Protein AF-A0A6G7XHU8-F1 (afdb_monomer_lite)

Structure (mmCIF, N/CA/C/O backbone):
data_AF-A0A6G7XHU8-F1
#
_entry.id   AF-A0A6G7XHU8-F1
#
loop_
_atom_site.group_PDB
_atom_site.id
_atom_site.type_symbol
_atom_site.label_atom_id
_atom_site.label_alt_id
_atom_site.label_comp_id
_atom_site.label_asym_id
_atom_site.label_entity_id
_atom_site.label_seq_id
_atom_site.pdbx_PDB_ins_code
_atom_site.Cartn_x
_atom_site.Cartn_y
_atom_site.Cartn_z
_atom_site.occupancy
_atom_site.B_iso_or_equiv
_atom_site.auth_seq_id
_atom_site.auth_comp_id
_atom_site.auth_asym_id
_atom_site.auth_atom_id
_atom_site.pdbx_PDB_model_num
ATOM 1 N N . MET A 1 1 ? -14.398 -1.325 25.470 1.00 64.25 1 MET A N 1
ATOM 2 C CA . MET A 1 1 ? -14.045 -1.259 24.038 1.00 64.25 1 MET A CA 1
ATOM 3 C C . MET A 1 1 ? -13.280 0.033 23.798 1.00 64.25 1 MET A C 1
ATOM 5 O O . MET A 1 1 ? -13.513 0.972 24.552 1.00 64.25 1 MET A O 1
ATOM 9 N N . SER A 1 2 ? -12.324 0.085 22.865 1.00 87.25 2 SER A N 1
ATOM 10 C CA . SER A 1 2 ? -11.551 1.317 22.641 1.00 87.25 2 SER A CA 1
ATOM 11 C C . SER A 1 2 ? -12.429 2.404 22.004 1.00 87.25 2 SER A C 1
ATOM 13 O O . SER A 1 2 ? -13.339 2.092 21.235 1.00 87.25 2 SER A O 1
ATOM 15 N N . ASN A 1 3 ? -12.146 3.683 22.284 1.00 92.56 3 ASN A N 1
ATOM 16 C CA . ASN A 1 3 ? -12.889 4.807 21.690 1.00 92.56 3 ASN A CA 1
ATOM 17 C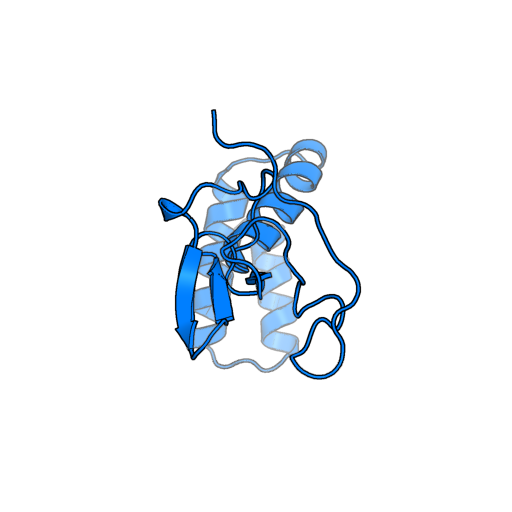 C . ASN A 1 3 ? -12.864 4.776 20.151 1.00 92.56 3 ASN A C 1
ATOM 19 O O . ASN A 1 3 ? -13.833 5.171 19.510 1.00 92.56 3 ASN A O 1
ATOM 23 N N . LEU A 1 4 ? -11.767 4.285 19.562 1.00 94.00 4 LEU A N 1
ATOM 24 C CA . LEU A 1 4 ? -11.613 4.152 18.115 1.00 94.00 4 LEU A CA 1
ATOM 25 C C . LEU A 1 4 ? -12.565 3.098 17.527 1.00 94.00 4 LEU A C 1
ATOM 27 O O . LEU A 1 4 ? -13.161 3.334 16.481 1.00 94.00 4 LEU A O 1
ATOM 31 N N . VAL A 1 5 ? -12.733 1.958 18.202 1.00 95.50 5 VAL A N 1
ATOM 32 C CA . VAL A 1 5 ? -13.618 0.875 17.743 1.00 95.50 5 VAL A CA 1
ATOM 33 C C . VAL A 1 5 ? -15.087 1.281 17.857 1.00 95.50 5 VAL A C 1
ATOM 35 O O . VAL A 1 5 ? -15.860 1.016 16.941 1.00 95.50 5 VAL A O 1
ATOM 38 N N . GLU A 1 6 ? -15.469 1.977 18.932 1.00 96.31 6 GLU A N 1
ATOM 39 C CA . GLU A 1 6 ? -16.826 2.530 19.071 1.00 96.31 6 GLU A CA 1
ATOM 40 C C . GLU A 1 6 ? -17.132 3.573 17.990 1.00 96.31 6 GLU A C 1
ATOM 42 O O . GLU A 1 6 ? -18.199 3.542 17.378 1.00 96.31 6 GLU A O 1
ATOM 47 N N . HIS A 1 7 ? -16.175 4.464 17.710 1.00 96.38 7 HIS A N 1
ATOM 48 C CA . HIS A 1 7 ? -16.298 5.421 16.614 1.00 96.38 7 HIS A CA 1
ATOM 49 C C . HIS A 1 7 ? -16.474 4.711 15.264 1.00 96.38 7 HIS A C 1
ATOM 51 O O . HIS A 1 7 ? -17.429 5.004 14.550 1.00 96.38 7 HIS A O 1
ATOM 57 N N . ALA A 1 8 ? -15.611 3.741 14.943 1.00 96.81 8 ALA A N 1
ATOM 58 C CA . ALA A 1 8 ? -15.690 2.993 13.690 1.00 96.81 8 ALA A CA 1
ATOM 59 C C . ALA A 1 8 ? -17.025 2.251 13.532 1.00 96.81 8 ALA A C 1
ATOM 61 O O . ALA A 1 8 ? -17.620 2.304 12.459 1.00 96.81 8 ALA A O 1
ATOM 62 N N . ARG A 1 9 ? -17.534 1.608 14.595 1.00 96.50 9 ARG A N 1
ATOM 63 C CA . ARG A 1 9 ? -18.843 0.935 14.565 1.00 96.50 9 ARG A CA 1
ATOM 64 C C . ARG A 1 9 ? -19.949 1.906 14.180 1.00 96.50 9 ARG A C 1
ATOM 66 O O . ARG A 1 9 ? -20.689 1.631 13.243 1.00 96.50 9 ARG A O 1
ATOM 73 N N . ARG A 1 10 ? -20.029 3.042 14.878 1.00 96.94 10 ARG A N 1
ATOM 74 C CA . ARG A 1 10 ? -21.062 4.052 14.636 1.00 96.94 10 ARG A CA 1
ATOM 75 C C . ARG A 1 10 ? -21.056 4.533 13.185 1.00 96.94 10 ARG A C 1
ATOM 77 O O . ARG A 1 10 ? -22.117 4.628 12.583 1.00 96.94 10 ARG A O 1
ATOM 84 N N . GLU A 1 11 ? -19.887 4.839 12.626 1.00 98.19 11 GLU A N 1
ATOM 85 C CA . GLU A 1 11 ? -19.798 5.336 11.246 1.00 98.19 11 GLU A CA 1
ATOM 86 C C . GLU A 1 11 ? -20.170 4.258 10.213 1.00 98.19 11 GLU A C 1
ATOM 88 O O . GLU A 1 11 ? -20.856 4.558 9.239 1.00 98.19 11 GLU A O 1
ATOM 93 N N . LEU A 1 12 ? -19.784 2.998 10.440 1.00 96.75 12 LEU A N 1
ATOM 94 C CA . LEU A 1 12 ? -20.130 1.880 9.553 1.00 96.75 12 LEU A CA 1
ATOM 95 C C . LEU A 1 12 ? -21.625 1.527 9.604 1.00 96.75 12 LEU A C 1
ATOM 97 O O . LEU A 1 12 ? -22.224 1.223 8.574 1.00 96.75 12 LEU A O 1
ATOM 101 N N . GLU A 1 13 ? -22.247 1.613 10.780 1.00 94.62 13 GLU A N 1
ATOM 102 C CA . GLU A 1 13 ? -23.698 1.456 10.936 1.00 94.62 13 GLU A CA 1
ATOM 103 C C . GLU A 1 13 ? -24.464 2.594 10.247 1.00 94.62 13 GLU A C 1
ATOM 105 O O . GLU A 1 13 ? -25.472 2.345 9.589 1.00 94.62 13 GLU A O 1
ATOM 110 N N . LEU A 1 14 ? -23.970 3.836 10.341 1.00 97.38 14 LEU A N 1
ATOM 111 C CA . LEU A 1 14 ? -24.545 4.987 9.634 1.00 97.38 14 LEU A CA 1
ATOM 112 C C . LEU A 1 14 ? -24.438 4.861 8.110 1.00 97.38 14 LEU A C 1
ATOM 114 O O . LEU A 1 14 ? -25.328 5.332 7.401 1.00 97.38 14 LEU A O 1
ATOM 118 N N . LEU A 1 15 ? -23.375 4.226 7.609 1.00 97.19 15 LEU A N 1
ATOM 119 C CA . LEU A 1 15 ? -23.212 3.919 6.187 1.00 97.19 15 LEU A CA 1
ATOM 120 C C . LEU A 1 15 ? -24.222 2.862 5.698 1.00 97.19 15 LEU A C 1
ATOM 122 O O . LEU A 1 15 ? -24.496 2.793 4.502 1.00 97.19 15 LEU A O 1
ATOM 126 N N . GLY A 1 16 ? -24.810 2.080 6.612 1.00 95.69 16 GLY A N 1
ATOM 127 C CA . GLY A 1 16 ? -25.745 1.003 6.287 1.00 95.69 16 GLY A CA 1
ATOM 128 C C . GLY A 1 16 ? -25.061 -0.250 5.738 1.00 95.69 16 GLY A C 1
ATOM 129 O O . GLY A 1 16 ? -25.660 -0.964 4.939 1.00 95.69 16 GLY A O 1
ATOM 130 N N . GLU A 1 17 ? -23.808 -0.497 6.130 1.00 94.38 17 GLU A N 1
ATOM 131 C CA . GLU A 1 17 ? -23.042 -1.662 5.680 1.00 94.38 17 GLU A CA 1
ATOM 132 C C . GLU A 1 17 ? -23.578 -2.988 6.233 1.00 94.38 17 GLU A C 1
ATOM 134 O O . GLU A 1 17 ? -24.136 -3.064 7.331 1.00 94.38 17 GLU A O 1
ATOM 139 N N . GLU A 1 18 ? -23.347 -4.067 5.483 1.00 95.75 18 GLU A N 1
ATOM 140 C CA . GLU A 1 18 ? -23.765 -5.413 5.880 1.00 95.75 18 GLU A CA 1
ATOM 141 C C . GLU A 1 18 ? -23.057 -5.867 7.174 1.00 95.75 18 GLU A C 1
ATOM 143 O O . GLU A 1 18 ? -21.836 -5.698 7.298 1.00 95.75 18 GLU A O 1
ATOM 148 N N . PRO A 1 19 ? -23.750 -6.528 8.128 1.00 94.00 19 PRO A N 1
ATOM 149 C CA . PRO A 1 19 ? -23.183 -6.853 9.443 1.00 94.00 19 PRO A CA 1
ATOM 150 C C . PRO A 1 19 ? -21.863 -7.639 9.404 1.00 94.00 19 PRO A C 1
ATOM 152 O O . PRO A 1 19 ? -20.988 -7.441 10.248 1.00 94.00 19 PRO A O 1
ATOM 155 N N . GLN A 1 20 ? -21.693 -8.526 8.419 1.00 95.12 20 GLN A N 1
ATOM 156 C CA . GLN A 1 20 ? -20.456 -9.298 8.251 1.00 95.12 20 GLN A CA 1
ATOM 157 C C . GLN A 1 20 ? -19.281 -8.414 7.811 1.00 95.12 20 GLN A C 1
ATOM 159 O O . GLN A 1 20 ? -18.168 -8.571 8.317 1.00 95.12 20 GLN A O 1
ATOM 164 N N . THR A 1 21 ? -19.535 -7.458 6.917 1.00 95.06 21 THR A N 1
ATOM 165 C CA . THR A 1 21 ? -18.552 -6.472 6.455 1.00 95.06 21 THR A CA 1
ATOM 166 C C . THR A 1 21 ? -18.146 -5.547 7.599 1.00 95.06 21 THR A C 1
ATOM 168 O O . THR A 1 21 ? -16.952 -5.360 7.847 1.00 95.06 21 THR A O 1
ATOM 171 N N . VAL A 1 22 ? -19.127 -5.053 8.366 1.00 96.31 22 VAL A N 1
ATOM 172 C CA . VAL A 1 22 ? -18.898 -4.248 9.576 1.00 96.31 22 VAL A CA 1
ATOM 173 C C . VAL A 1 22 ? -17.966 -4.986 10.534 1.00 96.31 22 VAL A C 1
ATOM 175 O O . VAL A 1 22 ? -16.950 -4.434 10.957 1.00 96.31 22 VAL A O 1
ATOM 178 N N . GLN A 1 23 ? -18.251 -6.256 10.833 1.00 96.56 23 GLN A N 1
ATOM 179 C CA . GLN A 1 23 ? -17.417 -7.044 11.739 1.00 96.56 23 GLN A CA 1
ATOM 180 C C . GLN A 1 23 ? -15.984 -7.223 11.213 1.00 96.56 23 GLN A C 1
ATOM 182 O O . GLN A 1 23 ? -15.033 -7.156 11.994 1.00 96.56 23 GLN A O 1
ATOM 187 N N . GLY A 1 24 ? -15.813 -7.406 9.901 1.00 97.06 24 GLY A N 1
ATOM 188 C CA . GLY A 1 24 ? -14.498 -7.462 9.262 1.00 97.06 24 GLY A CA 1
ATOM 189 C C . GLY A 1 24 ? -13.678 -6.193 9.500 1.00 97.06 24 GLY A C 1
ATOM 190 O O . GLY A 1 24 ? -12.537 -6.274 9.961 1.00 97.06 24 GLY A O 1
ATOM 191 N N . TYR A 1 25 ? -14.272 -5.019 9.271 1.00 96.75 25 TYR A N 1
ATOM 192 C CA . TYR A 1 25 ? -13.612 -3.741 9.546 1.00 96.75 25 TYR A CA 1
ATOM 193 C C . TYR A 1 25 ? -13.295 -3.555 11.030 1.00 96.75 25 TYR A C 1
ATOM 195 O O . TYR A 1 25 ? -12.175 -3.170 11.373 1.00 96.75 25 TYR A O 1
ATOM 203 N N . LEU A 1 26 ? -14.235 -3.881 11.923 1.00 97.12 26 LEU A N 1
ATOM 204 C CA . LEU A 1 26 ? -14.019 -3.760 13.365 1.00 97.12 26 LEU A CA 1
ATOM 205 C C . LEU A 1 26 ? -12.870 -4.640 13.861 1.00 97.12 26 LEU A C 1
ATOM 207 O O . LEU A 1 26 ? -12.132 -4.206 14.740 1.00 97.12 26 LEU A O 1
ATOM 211 N N . ASN A 1 27 ? -12.658 -5.823 13.279 1.00 97.19 27 ASN A N 1
ATOM 212 C CA . ASN A 1 27 ? -11.522 -6.678 13.634 1.00 97.19 27 ASN A CA 1
ATOM 213 C C . ASN A 1 27 ? -10.176 -6.008 13.310 1.00 97.19 27 ASN A C 1
ATOM 215 O O . ASN A 1 27 ? -9.251 -6.061 14.120 1.00 97.19 27 ASN A O 1
ATOM 219 N N . VAL A 1 28 ? -10.067 -5.339 12.156 1.00 96.94 28 VAL A N 1
ATOM 220 C CA . VAL A 1 28 ? -8.849 -4.606 11.764 1.00 96.94 28 VAL A CA 1
ATOM 221 C C . VAL A 1 28 ? -8.629 -3.394 12.671 1.00 96.94 28 VAL A C 1
ATOM 223 O O . VAL A 1 28 ? -7.524 -3.183 13.170 1.00 96.94 28 VAL A O 1
ATOM 226 N N . VAL A 1 29 ? -9.686 -2.618 12.932 1.00 96.19 29 VAL A N 1
ATOM 227 C CA . VAL A 1 29 ? -9.622 -1.442 13.814 1.00 96.19 29 VAL A CA 1
ATOM 228 C C . VAL A 1 29 ? -9.267 -1.845 15.248 1.00 96.19 29 VAL A C 1
ATOM 230 O O . VAL A 1 29 ? -8.474 -1.163 15.897 1.00 96.19 29 VAL A O 1
ATOM 233 N N . GLN A 1 30 ? -9.808 -2.964 15.736 1.00 96.19 30 GLN A N 1
ATOM 234 C CA . GLN A 1 30 ? -9.485 -3.506 17.053 1.00 96.19 30 GLN A CA 1
ATOM 235 C C . GLN A 1 30 ? -8.016 -3.929 17.129 1.00 96.19 30 GLN A C 1
ATOM 237 O O . GLN A 1 30 ? -7.324 -3.497 18.046 1.00 96.19 30 GLN A O 1
ATOM 242 N N . ALA A 1 31 ? -7.512 -4.668 16.134 1.00 96.12 31 ALA A N 1
ATOM 243 C CA . ALA A 1 31 ? -6.101 -5.052 16.077 1.00 96.12 31 ALA A CA 1
ATOM 244 C C . ALA A 1 31 ? -5.165 -3.828 16.077 1.00 96.12 31 ALA A C 1
ATOM 246 O O . ALA A 1 31 ? -4.136 -3.837 16.748 1.00 96.12 31 ALA A O 1
ATOM 247 N N . PHE A 1 32 ? -5.538 -2.749 15.377 1.00 95.50 32 PHE A N 1
ATOM 248 C CA . PHE A 1 32 ? -4.790 -1.491 15.419 1.00 95.50 32 PHE A CA 1
ATOM 249 C C . PHE A 1 32 ? -4.846 -0.814 16.797 1.00 95.50 32 PHE A C 1
ATOM 251 O O . PHE A 1 32 ? -3.825 -0.338 17.294 1.00 95.50 32 PHE A O 1
ATOM 258 N N . ALA A 1 33 ? -6.020 -0.780 17.434 1.00 93.75 33 ALA A N 1
ATOM 259 C CA . ALA A 1 33 ? -6.192 -0.192 18.761 1.00 93.75 33 ALA A CA 1
ATOM 260 C C . ALA A 1 33 ? -5.403 -0.946 19.849 1.00 93.75 33 ALA A C 1
ATOM 262 O O . ALA A 1 33 ? -4.850 -0.312 20.751 1.00 93.75 33 ALA A O 1
ATOM 263 N N . ASP A 1 34 ? -5.305 -2.273 19.742 1.00 94.38 34 ASP A N 1
ATOM 264 C CA . ASP A 1 34 ? -4.599 -3.134 20.699 1.00 94.38 34 ASP A CA 1
ATOM 265 C C . ASP A 1 34 ? -3.078 -2.910 20.709 1.00 94.38 34 ASP A C 1
ATOM 267 O O . ASP A 1 34 ? -2.417 -3.222 21.699 1.00 94.38 34 ASP A O 1
ATOM 271 N N . MET A 1 35 ? -2.511 -2.291 19.666 1.00 91.81 35 MET A N 1
ATOM 272 C CA . MET A 1 35 ? -1.094 -1.899 19.637 1.00 91.81 35 MET A CA 1
ATOM 273 C C . MET A 1 35 ? -0.744 -0.775 20.631 1.00 91.81 35 MET A C 1
ATOM 275 O O . MET A 1 35 ? 0.433 -0.472 20.822 1.00 91.81 35 MET A O 1
ATOM 279 N N . GLY A 1 36 ? -1.737 -0.141 21.270 1.00 87.75 36 GLY A N 1
ATOM 280 C CA . GLY A 1 36 ? -1.504 0.834 22.341 1.00 87.75 36 GLY A CA 1
ATOM 281 C C . GLY A 1 36 ? -0.842 2.133 21.873 1.00 87.75 36 GLY A C 1
ATOM 282 O O . GLY A 1 36 ? -0.111 2.770 22.634 1.00 87.75 36 GLY A O 1
ATOM 283 N N . HIS A 1 37 ? -1.067 2.530 20.618 1.00 85.75 37 HIS A N 1
ATOM 284 C CA . HIS A 1 37 ? -0.522 3.770 20.075 1.00 85.75 37 HIS A CA 1
ATOM 285 C C . HIS A 1 37 ? -0.987 5.001 20.868 1.00 85.75 37 HIS A C 1
ATOM 287 O O . HIS A 1 37 ? -2.157 5.141 21.224 1.00 85.75 37 HIS A O 1
ATOM 293 N N . SER A 1 38 ? -0.070 5.945 21.085 1.00 84.38 38 SER A N 1
ATOM 294 C CA . SER A 1 38 ? -0.434 7.311 21.458 1.00 84.38 38 SER A CA 1
ATOM 295 C C . SER A 1 38 ? -0.930 8.055 20.215 1.00 84.38 38 SER A C 1
ATOM 297 O O . SER A 1 38 ? -0.673 7.629 19.087 1.00 84.38 38 SER A O 1
ATOM 299 N N . GLY A 1 39 ? -1.576 9.214 20.389 1.00 78.25 39 GLY A N 1
ATOM 300 C CA . GLY A 1 39 ? -1.989 10.040 19.244 1.00 78.25 39 GLY A CA 1
ATOM 301 C C . GLY A 1 39 ? -0.833 10.380 18.287 1.00 78.25 39 GLY A C 1
ATOM 302 O O . GLY A 1 39 ? -1.040 10.468 17.081 1.00 78.25 39 GLY A O 1
ATOM 303 N N . GLY A 1 40 ? 0.396 10.496 18.807 1.00 86.88 40 GLY A N 1
ATOM 304 C CA . GLY A 1 40 ? 1.595 10.755 18.006 1.00 86.88 40 GLY A CA 1
ATOM 305 C C . GLY A 1 40 ? 2.154 9.533 17.270 1.00 86.88 40 GLY A C 1
ATOM 306 O O . GLY A 1 40 ? 2.641 9.680 16.158 1.00 86.88 40 GLY A O 1
ATOM 307 N N . SER A 1 41 ? 2.093 8.322 17.839 1.00 90.25 41 SER A N 1
ATOM 308 C CA . SER A 1 41 ? 2.546 7.125 17.107 1.00 90.25 41 SER A CA 1
ATOM 309 C C . SER A 1 41 ? 1.498 6.618 16.116 1.00 90.25 41 SER A C 1
ATOM 311 O O . SER A 1 41 ? 1.860 6.095 15.063 1.00 90.25 41 SER A O 1
ATOM 313 N N . ALA A 1 42 ? 0.213 6.858 16.390 1.00 92.69 42 ALA A N 1
ATOM 314 C CA . ALA A 1 42 ? -0.869 6.558 15.460 1.00 92.69 42 ALA A CA 1
ATOM 315 C C . ALA A 1 42 ? -0.737 7.342 14.142 1.00 92.69 42 ALA A C 1
ATOM 317 O O . ALA A 1 42 ? -0.924 6.762 13.074 1.00 92.69 42 ALA A O 1
ATOM 318 N N . SER A 1 43 ? -0.355 8.626 14.191 1.00 93.75 43 SER A N 1
ATOM 319 C CA . SER A 1 43 ? -0.204 9.456 12.984 1.00 93.75 43 SER A CA 1
ATOM 320 C C . SER A 1 43 ? 0.927 9.000 12.055 1.00 93.75 43 SER A C 1
ATOM 322 O O . SER A 1 43 ? 0.885 9.291 10.863 1.00 93.75 43 SER A O 1
ATOM 324 N N . VAL A 1 44 ? 1.906 8.253 12.574 1.00 94.69 44 VAL A N 1
ATOM 325 C CA . VAL A 1 44 ? 2.982 7.639 11.780 1.00 94.69 44 VAL A CA 1
ATOM 326 C C . VAL A 1 44 ? 2.575 6.257 11.266 1.00 94.69 44 VAL A C 1
ATOM 328 O O . VAL A 1 44 ? 2.866 5.917 10.122 1.00 94.69 44 VAL A O 1
ATOM 331 N N . ALA A 1 45 ? 1.891 5.454 12.086 1.00 95.06 45 ALA A N 1
ATOM 332 C CA . ALA A 1 45 ? 1.515 4.088 11.727 1.00 95.06 45 ALA A CA 1
ATOM 333 C C . ALA A 1 45 ? 0.408 4.030 10.661 1.00 95.06 45 ALA A C 1
ATOM 335 O O . ALA A 1 45 ? 0.478 3.200 9.756 1.00 95.06 45 ALA A O 1
ATOM 336 N N . ILE A 1 46 ? -0.596 4.912 10.742 1.00 96.06 46 ILE A N 1
ATOM 337 C CA . ILE A 1 46 ? -1.763 4.885 9.844 1.00 96.06 46 ILE A CA 1
ATOM 338 C C . ILE A 1 46 ? -1.362 5.003 8.360 1.00 96.06 46 ILE A C 1
ATOM 340 O O . ILE A 1 46 ? -1.774 4.132 7.593 1.00 96.06 46 ILE A O 1
ATOM 344 N N . PRO A 1 47 ? -0.544 5.987 7.926 1.00 96.00 47 PRO A N 1
ATOM 345 C CA . PRO A 1 47 ? -0.125 6.085 6.525 1.00 96.00 47 PRO A CA 1
ATOM 346 C C . PRO A 1 47 ? 0.645 4.853 6.035 1.00 96.00 47 PRO A C 1
ATOM 348 O O . PRO A 1 47 ? 0.407 4.375 4.930 1.00 96.00 47 PRO A O 1
ATOM 351 N N . VAL A 1 48 ? 1.517 4.287 6.877 1.00 96.56 48 VAL A N 1
ATOM 352 C CA . VAL A 1 48 ? 2.299 3.091 6.529 1.00 96.56 48 VAL A CA 1
ATOM 353 C C . VAL A 1 48 ? 1.389 1.880 6.323 1.00 96.56 48 VAL A C 1
ATOM 355 O O . VAL A 1 48 ? 1.543 1.152 5.346 1.00 96.56 48 VAL A O 1
ATOM 358 N N . ILE A 1 49 ? 0.421 1.664 7.219 1.00 96.38 49 ILE A N 1
ATOM 359 C CA . ILE A 1 49 ? -0.546 0.564 7.095 1.00 96.38 49 ILE A CA 1
ATOM 360 C C . ILE A 1 49 ? -1.427 0.764 5.861 1.00 96.38 49 ILE A C 1
ATOM 362 O O . ILE A 1 49 ? -1.641 -0.186 5.114 1.00 96.38 49 ILE A O 1
ATOM 366 N N . HIS A 1 50 ? -1.906 1.987 5.625 1.00 95.94 50 HIS A N 1
ATOM 367 C CA . HIS A 1 50 ? -2.683 2.332 4.436 1.00 95.94 50 HIS A CA 1
ATOM 368 C C . HIS A 1 50 ? -1.940 1.959 3.145 1.00 95.94 50 HIS A C 1
ATOM 370 O O . HIS A 1 50 ? -2.513 1.309 2.270 1.00 95.94 50 HIS A O 1
ATOM 376 N N . ASP A 1 51 ? -0.657 2.309 3.051 1.00 95.81 51 ASP A N 1
ATOM 377 C CA . ASP A 1 51 ? 0.170 1.989 1.890 1.00 95.81 51 ASP A CA 1
ATOM 378 C C . ASP A 1 51 ? 0.389 0.479 1.740 1.00 95.81 51 ASP A C 1
ATOM 380 O O . ASP A 1 51 ? 0.248 -0.058 0.641 1.00 95.81 51 ASP A O 1
ATOM 384 N N . LEU A 1 52 ? 0.644 -0.237 2.838 1.00 96.12 52 LEU A N 1
ATOM 385 C CA . LEU A 1 52 ? 0.784 -1.696 2.820 1.00 96.12 52 LEU A CA 1
ATOM 386 C C . LEU A 1 52 ? -0.499 -2.410 2.375 1.00 96.12 52 LEU A C 1
ATOM 388 O O . LEU A 1 52 ? -0.425 -3.343 1.578 1.00 96.12 52 LEU A O 1
ATOM 392 N N . LEU A 1 53 ? -1.671 -1.961 2.838 1.00 95.62 53 LEU A N 1
ATOM 393 C CA . LEU A 1 53 ? -2.969 -2.517 2.432 1.00 95.62 53 LEU A CA 1
ATOM 394 C C . LEU A 1 53 ? -3.268 -2.299 0.939 1.00 95.62 53 LEU A C 1
ATOM 396 O O . LEU A 1 53 ? -4.069 -3.032 0.365 1.00 95.62 53 LEU A O 1
ATOM 400 N N . GLN A 1 54 ? -2.608 -1.326 0.304 1.00 94.88 54 GLN A N 1
ATOM 401 C CA . GLN A 1 54 ? -2.680 -1.064 -1.138 1.00 94.88 54 GLN A CA 1
ATOM 402 C C . GLN A 1 54 ? -1.531 -1.701 -1.927 1.00 94.88 54 GLN A C 1
ATOM 404 O O . GLN A 1 54 ? -1.380 -1.425 -3.115 1.00 94.88 54 GLN A O 1
ATOM 409 N N . PHE A 1 55 ? -0.707 -2.538 -1.286 1.00 95.38 55 PHE A N 1
ATOM 410 C CA . PHE A 1 55 ? 0.519 -3.077 -1.874 1.00 95.38 55 PHE A CA 1
ATOM 411 C C . PHE A 1 55 ? 1.450 -1.981 -2.414 1.00 95.38 55 PHE A C 1
ATOM 413 O O . PHE A 1 55 ? 2.094 -2.165 -3.438 1.00 95.38 55 PHE A O 1
ATOM 420 N N . LYS A 1 56 ? 1.533 -0.815 -1.769 1.00 95.62 56 LYS A N 1
ATOM 421 C CA . LYS A 1 56 ? 2.495 0.220 -2.160 1.00 95.62 56 LYS A CA 1
ATOM 422 C C . LYS A 1 56 ? 3.867 -0.083 -1.582 1.00 95.62 56 LYS A C 1
ATOM 424 O O . LYS A 1 56 ? 4.027 -0.597 -0.474 1.00 95.62 56 LYS A O 1
ATOM 429 N N . ASN A 1 57 ? 4.896 0.262 -2.344 1.00 95.81 57 ASN A N 1
ATOM 430 C CA . ASN A 1 57 ? 6.272 0.098 -1.913 1.00 95.81 57 ASN A CA 1
ATOM 431 C C . ASN A 1 57 ? 6.665 1.190 -0.900 1.00 95.81 57 ASN A C 1
ATOM 433 O O . ASN A 1 57 ? 6.679 2.369 -1.225 1.00 95.81 57 ASN A O 1
ATOM 437 N N . LEU A 1 58 ? 7.068 0.790 0.312 1.00 95.75 58 LEU A N 1
ATOM 438 C CA . LEU A 1 58 ? 7.554 1.723 1.349 1.00 95.75 58 LEU A CA 1
ATOM 439 C C . LEU A 1 58 ? 8.980 2.236 1.100 1.00 95.75 58 LEU A C 1
ATOM 441 O O . LEU A 1 58 ? 9.416 3.230 1.673 1.00 95.75 58 LEU A O 1
ATOM 445 N N . ARG A 1 59 ? 9.736 1.520 0.268 1.00 95.00 59 ARG A N 1
ATOM 446 C CA . ARG A 1 59 ? 11.045 1.940 -0.238 1.00 95.00 59 ARG A CA 1
ATOM 447 C C . ARG A 1 59 ? 11.005 2.001 -1.755 1.00 95.00 59 ARG A C 1
ATOM 449 O O . ARG A 1 59 ? 10.203 1.255 -2.329 1.00 95.00 59 ARG A O 1
ATOM 456 N N . PRO A 1 60 ? 11.861 2.810 -2.398 1.00 95.81 60 PRO A N 1
ATOM 457 C CA . PRO A 1 60 ? 11.946 2.855 -3.851 1.00 95.81 60 PRO A CA 1
ATOM 458 C C . PRO A 1 60 ? 12.035 1.457 -4.480 1.00 95.81 60 PRO A C 1
ATOM 460 O O . PRO A 1 60 ? 12.546 0.498 -3.882 1.00 95.81 60 PRO A O 1
ATOM 463 N N . LEU A 1 61 ? 11.435 1.323 -5.660 1.00 97.44 61 LEU A N 1
ATOM 464 C CA . LEU A 1 61 ? 11.557 0.118 -6.475 1.00 97.44 61 LEU A CA 1
ATOM 465 C C . LEU A 1 61 ? 12.950 0.071 -7.088 1.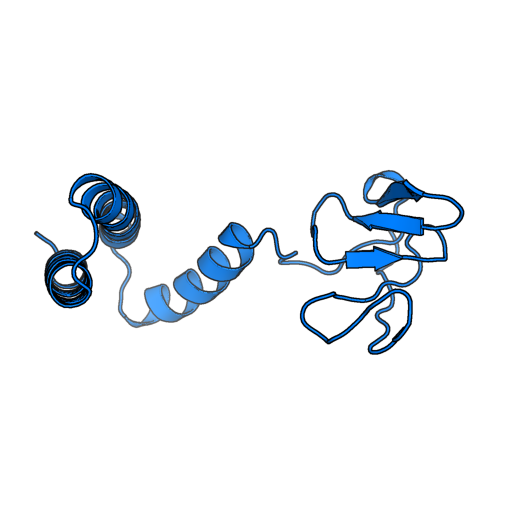00 97.44 61 LEU A C 1
ATOM 467 O O . LEU A 1 61 ? 13.519 1.119 -7.402 1.00 97.44 61 LEU A O 1
ATOM 471 N N . THR A 1 62 ? 13.486 -1.132 -7.261 1.00 98.00 62 THR A N 1
ATOM 472 C CA . THR A 1 62 ? 14.813 -1.309 -7.858 1.00 98.00 62 THR A CA 1
ATOM 473 C C . THR A 1 62 ? 14.711 -1.775 -9.303 1.00 98.00 62 THR A C 1
ATOM 475 O O . THR A 1 62 ? 13.682 -2.284 -9.750 1.00 98.00 62 THR A O 1
ATOM 478 N N . ASN A 1 63 ? 15.796 -1.609 -10.054 1.00 96.69 63 ASN A N 1
ATOM 479 C CA . ASN A 1 63 ? 15.939 -2.160 -11.398 1.00 96.69 63 ASN A CA 1
ATOM 480 C C . ASN A 1 63 ? 16.319 -3.656 -11.401 1.00 96.69 63 ASN A C 1
ATOM 482 O O . ASN A 1 63 ? 16.672 -4.186 -12.455 1.00 96.69 63 ASN A O 1
ATOM 486 N N . SER A 1 64 ? 16.249 -4.339 -10.248 1.00 96.94 64 SER A N 1
ATOM 487 C CA . SER A 1 64 ? 16.476 -5.783 -10.156 1.00 96.94 64 SER A CA 1
ATOM 488 C C . SER A 1 64 ? 15.431 -6.532 -10.987 1.00 96.94 64 SER A C 1
ATOM 490 O O . SER A 1 64 ? 14.240 -6.409 -10.688 1.00 96.94 64 SER A O 1
ATOM 492 N N . PRO A 1 65 ? 15.823 -7.366 -11.969 1.00 95.31 65 PRO A N 1
ATOM 493 C CA . PRO A 1 65 ? 14.874 -8.150 -12.761 1.00 95.31 65 PRO A CA 1
ATOM 494 C C . PRO A 1 65 ? 13.963 -9.047 -11.914 1.00 95.31 65 PRO A C 1
ATOM 496 O O . PRO A 1 65 ? 12.863 -9.384 -12.338 1.00 95.31 65 PRO A O 1
ATOM 499 N N . GLU A 1 66 ? 14.381 -9.416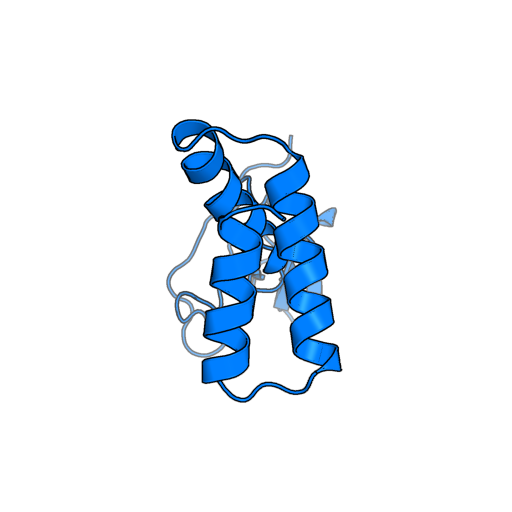 -10.701 1.00 95.88 66 GLU A N 1
ATOM 500 C CA . GLU A 1 66 ? 13.571 -10.229 -9.796 1.00 95.88 66 GLU A CA 1
ATOM 501 C C . GLU A 1 66 ? 12.349 -9.488 -9.244 1.00 95.88 66 GLU A C 1
ATOM 503 O O . GLU A 1 66 ? 11.361 -10.139 -8.899 1.00 95.88 66 GLU A O 1
ATOM 508 N N . GLU A 1 67 ? 12.375 -8.152 -9.186 1.00 96.75 67 GLU A N 1
ATOM 509 C CA . GLU A 1 67 ? 11.222 -7.346 -8.772 1.00 96.75 67 GLU A CA 1
ATOM 510 C C . GLU A 1 67 ? 10.161 -7.212 -9.872 1.00 96.75 67 GLU A C 1
ATOM 512 O O . GLU A 1 67 ? 9.031 -6.833 -9.569 1.00 96.75 67 GLU A O 1
ATOM 517 N N . TRP A 1 68 ? 10.481 -7.544 -11.125 1.00 97.75 68 TRP A N 1
ATOM 518 C CA . TRP A 1 68 ? 9.627 -7.283 -12.283 1.00 97.75 68 TRP A CA 1
ATOM 519 C C . TRP A 1 68 ? 9.189 -8.581 -12.963 1.00 97.75 68 TRP A C 1
ATOM 521 O O . TRP A 1 68 ? 9.989 -9.467 -13.249 1.00 97.75 68 TRP A O 1
ATOM 531 N N . VAL A 1 69 ? 7.895 -8.704 -13.251 1.00 97.81 69 VAL A N 1
ATOM 532 C CA . VAL A 1 69 ? 7.321 -9.834 -13.997 1.00 97.81 69 VAL A CA 1
ATOM 533 C C . VAL A 1 69 ? 6.900 -9.345 -15.368 1.00 97.81 69 VAL A C 1
ATOM 535 O O . VAL A 1 69 ? 6.188 -8.349 -15.466 1.00 97.81 69 VAL A O 1
ATOM 538 N N . ASN A 1 70 ? 7.318 -10.042 -16.425 1.00 96.81 70 ASN A N 1
ATOM 539 C CA . ASN A 1 70 ? 6.796 -9.782 -17.762 1.00 96.81 70 ASN A CA 1
ATOM 540 C C . ASN A 1 70 ? 5.337 -10.256 -17.832 1.00 96.81 70 ASN A C 1
ATOM 542 O O . ASN A 1 70 ? 5.055 -11.429 -17.586 1.00 96.81 70 ASN A O 1
ATOM 546 N N . VAL A 1 71 ? 4.424 -9.333 -18.126 1.00 96.75 71 VAL A N 1
ATOM 547 C CA . VAL A 1 71 ? 2.975 -9.595 -18.174 1.00 96.75 71 VAL A CA 1
ATOM 548 C C . VAL A 1 71 ? 2.410 -9.484 -19.590 1.00 96.75 71 VAL A C 1
ATOM 550 O O . VAL A 1 71 ? 1.324 -9.996 -19.854 1.00 96.75 71 VAL A O 1
ATOM 553 N N . ALA A 1 72 ? 3.136 -8.834 -20.502 1.00 93.88 72 ALA A N 1
ATOM 554 C CA . ALA A 1 72 ? 2.842 -8.786 -21.929 1.00 93.88 72 ALA A CA 1
ATOM 55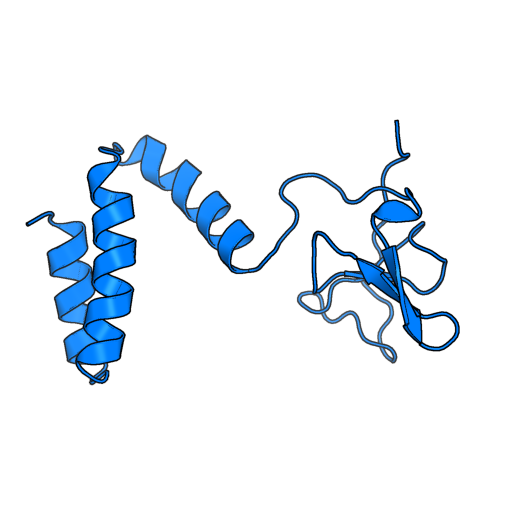5 C C . ALA A 1 72 ? 4.105 -8.410 -22.728 1.00 93.88 72 ALA A C 1
ATOM 557 O O . ALA A 1 72 ? 5.167 -8.138 -22.158 1.00 93.88 72 ALA A O 1
ATOM 558 N N . ASP A 1 73 ? 3.979 -8.366 -24.057 1.00 92.81 73 ASP A N 1
ATOM 559 C CA . ASP A 1 73 ? 5.065 -7.935 -24.937 1.00 92.81 73 ASP A CA 1
ATOM 560 C C . ASP A 1 73 ? 5.560 -6.533 -24.553 1.00 92.81 73 ASP A C 1
ATOM 562 O O . ASP A 1 73 ? 4.784 -5.578 -24.492 1.00 92.81 73 ASP A O 1
ATOM 566 N N . ALA A 1 74 ? 6.851 -6.446 -24.232 1.00 90.56 74 ALA A N 1
ATOM 567 C CA . ALA A 1 74 ? 7.510 -5.244 -23.729 1.00 90.56 74 ALA A CA 1
ATOM 568 C C . ALA A 1 74 ? 6.812 -4.550 -22.528 1.00 90.56 74 ALA A C 1
ATOM 570 O O . ALA A 1 74 ? 6.972 -3.345 -22.340 1.00 90.56 74 ALA A O 1
ATOM 571 N N . LEU A 1 75 ? 6.069 -5.291 -21.693 1.00 95.75 75 LEU A N 1
ATOM 572 C CA . LEU A 1 75 ? 5.399 -4.759 -20.502 1.00 95.75 75 LEU A CA 1
ATOM 573 C C . LEU A 1 75 ? 5.703 -5.601 -19.261 1.00 95.75 75 LEU A C 1
ATOM 575 O O . LEU A 1 75 ? 5.464 -6.812 -19.223 1.00 95.75 75 LEU A O 1
ATOM 579 N N . TRP A 1 76 ? 6.162 -4.929 -18.211 1.00 97.44 76 TRP A N 1
ATOM 580 C CA . TRP A 1 76 ? 6.474 -5.526 -16.921 1.00 97.44 76 TRP A CA 1
ATOM 581 C C . TRP A 1 76 ? 5.659 -4.885 -15.805 1.00 97.44 76 TRP A C 1
ATOM 583 O O . TRP A 1 76 ? 5.424 -3.679 -15.816 1.00 97.44 76 TRP A O 1
ATOM 593 N N . GLN A 1 77 ? 5.274 -5.688 -14.820 1.00 97.62 77 GLN A N 1
ATOM 594 C CA . GLN A 1 77 ? 4.613 -5.242 -13.597 1.00 97.62 77 GLN A CA 1
ATOM 595 C C . GLN A 1 77 ? 5.498 -5.570 -12.393 1.00 97.62 77 GLN A C 1
ATOM 597 O O . GLN A 1 77 ? 6.121 -6.636 -12.350 1.00 97.62 77 GLN A O 1
ATOM 602 N N . ASN A 1 78 ? 5.586 -4.659 -11.426 1.00 97.94 78 ASN A N 1
ATOM 603 C CA . ASN A 1 78 ? 6.387 -4.886 -10.228 1.00 97.94 78 ASN A CA 1
ATOM 604 C C . ASN A 1 78 ? 5.667 -5.832 -9.247 1.00 97.94 78 ASN A C 1
ATOM 606 O O . ASN A 1 78 ? 4.460 -5.734 -9.036 1.00 97.94 78 ASN A O 1
ATOM 610 N N . LYS A 1 79 ? 6.414 -6.733 -8.601 1.00 97.06 79 LYS A N 1
ATOM 611 C CA . LYS A 1 79 ? 5.890 -7.697 -7.616 1.00 97.06 79 LYS A CA 1
ATOM 612 C C . LYS A 1 79 ? 5.559 -7.067 -6.264 1.00 97.06 79 LYS A C 1
ATOM 614 O O . LYS A 1 79 ? 4.724 -7.593 -5.537 1.00 97.06 79 LYS A O 1
ATOM 619 N N . ARG A 1 80 ? 6.253 -5.985 -5.896 1.00 96.69 80 ARG A N 1
ATOM 620 C CA . ARG A 1 80 ? 6.085 -5.271 -4.620 1.00 96.69 80 ARG A CA 1
ATOM 621 C C . ARG A 1 80 ? 5.001 -4.204 -4.706 1.00 96.69 80 ARG A C 1
ATOM 623 O O . ARG A 1 80 ? 4.393 -3.923 -3.684 1.00 96.69 80 ARG A O 1
ATOM 630 N N . ASN A 1 81 ? 4.811 -3.613 -5.890 1.00 97.38 81 ASN A N 1
ATOM 631 C CA . ASN A 1 81 ? 3.780 -2.616 -6.160 1.00 97.38 81 ASN A CA 1
ATOM 632 C C . ASN A 1 81 ? 2.989 -2.940 -7.430 1.00 97.38 81 ASN A C 1
ATOM 634 O O . ASN A 1 81 ? 3.466 -2.737 -8.545 1.00 97.38 81 ASN A O 1
ATOM 638 N N . SER A 1 82 ? 1.747 -3.388 -7.236 1.00 95.12 82 SER A N 1
ATOM 639 C CA . SER A 1 82 ? 0.856 -3.796 -8.327 1.00 95.12 82 SER A CA 1
ATOM 640 C C . SER A 1 82 ? 0.459 -2.651 -9.268 1.00 95.12 82 SER A C 1
ATOM 642 O O . SER A 1 82 ? 0.084 -2.903 -10.412 1.00 95.12 82 SER A O 1
ATOM 644 N N . GLU A 1 83 ? 0.584 -1.395 -8.838 1.00 95.81 83 GLU A N 1
ATOM 645 C CA . GLU A 1 83 ? 0.307 -0.228 -9.677 1.00 95.81 83 GLU A CA 1
ATOM 646 C C . GLU A 1 83 ? 1.509 0.191 -10.534 1.00 95.81 83 GLU A C 1
ATOM 648 O O . GLU A 1 83 ? 1.358 1.050 -11.405 1.00 95.81 83 GLU A O 1
ATOM 653 N N . ALA A 1 84 ? 2.697 -0.378 -10.302 1.00 97.19 84 ALA A N 1
ATOM 654 C CA . ALA A 1 84 ? 3.917 -0.003 -11.004 1.00 97.19 84 ALA A CA 1
ATOM 655 C C . ALA A 1 84 ? 4.125 -0.845 -12.267 1.00 97.19 84 ALA A C 1
ATOM 657 O O . ALA A 1 84 ? 4.353 -2.056 -12.207 1.00 97.19 84 ALA A O 1
ATOM 658 N N . PHE A 1 85 ? 4.109 -0.168 -13.415 1.00 97.25 85 PHE A N 1
ATOM 659 C CA . PHE A 1 85 ? 4.345 -0.764 -14.727 1.00 97.25 85 PHE A CA 1
ATOM 660 C C . PHE A 1 85 ? 5.586 -0.175 -15.382 1.00 97.25 85 PHE A C 1
ATOM 662 O O . PHE A 1 85 ? 5.831 1.026 -15.294 1.00 97.25 85 PHE A O 1
ATOM 669 N N . SER A 1 86 ? 6.334 -1.015 -16.083 1.00 96.19 86 SER A N 1
ATOM 670 C CA . SER A 1 86 ? 7.536 -0.645 -16.817 1.00 96.19 86 SER A CA 1
ATOM 671 C C . SER A 1 86 ? 7.447 -1.126 -18.260 1.00 96.19 86 SER A C 1
ATOM 673 O O . SER A 1 86 ? 6.938 -2.213 -18.522 1.00 96.19 86 SER A O 1
ATOM 675 N N . ASP A 1 87 ? 7.973 -0.320 -19.181 1.00 95.00 87 ASP A N 1
ATOM 676 C CA . ASP A 1 87 ? 8.111 -0.657 -20.602 1.00 95.00 87 ASP A CA 1
ATOM 677 C C . ASP A 1 87 ? 9.579 -1.010 -20.968 1.00 95.00 87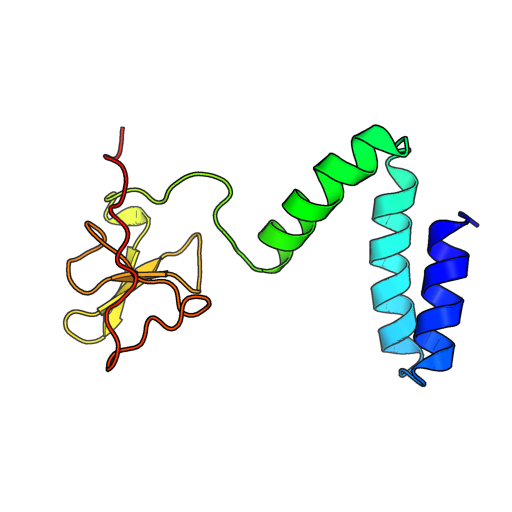 ASP A C 1
ATOM 679 O O . ASP A 1 87 ? 9.904 -1.210 -22.136 1.00 95.00 87 ASP A O 1
ATOM 683 N N . ASP A 1 88 ? 10.498 -1.042 -19.990 1.00 94.81 88 ASP A N 1
ATOM 684 C CA . ASP A 1 88 ? 11.949 -1.200 -20.203 1.00 94.81 88 ASP A CA 1
ATOM 685 C C . ASP A 1 88 ? 12.625 -2.199 -19.246 1.00 94.81 88 ASP A C 1
ATOM 687 O O . ASP A 1 88 ? 13.828 -2.112 -18.977 1.00 94.81 88 ASP A O 1
ATOM 691 N N . GLY A 1 89 ? 11.851 -3.166 -18.746 1.00 93.50 89 GLY A N 1
ATOM 692 C CA . GLY A 1 89 ? 12.352 -4.218 -17.861 1.00 93.50 89 GLY A CA 1
ATOM 693 C C . GLY A 1 89 ? 12.648 -3.750 -16.437 1.00 93.50 89 GLY A C 1
ATOM 694 O O . GLY A 1 89 ? 13.436 -4.385 -15.745 1.00 93.50 89 GLY A O 1
ATOM 695 N N . GLY A 1 90 ? 12.035 -2.647 -16.001 1.00 95.62 90 GLY A N 1
ATOM 696 C CA . GLY A 1 90 ? 12.109 -2.167 -14.624 1.00 95.62 90 GLY A CA 1
ATOM 697 C C . GLY A 1 90 ? 13.141 -1.077 -14.364 1.00 95.62 90 GLY A C 1
ATOM 698 O O . GLY A 1 90 ? 13.340 -0.713 -13.208 1.00 95.62 90 GLY A O 1
ATOM 699 N N . LYS A 1 91 ? 13.789 -0.518 -15.394 1.00 95.94 91 LYS A N 1
ATOM 700 C CA . LYS A 1 91 ? 14.696 0.635 -15.224 1.00 95.94 91 LYS A CA 1
ATOM 701 C C . LYS A 1 91 ? 13.913 1.896 -14.894 1.00 95.94 91 LYS A C 1
ATOM 703 O O . LYS A 1 91 ? 14.345 2.723 -14.092 1.00 95.94 91 LYS A O 1
ATOM 708 N N . THR A 1 92 ? 12.754 2.033 -15.519 1.00 96.38 92 THR A N 1
ATOM 709 C CA . THR A 1 92 ? 11.809 3.102 -15.251 1.00 96.38 92 THR A CA 1
ATOM 710 C C . THR A 1 92 ? 10.402 2.558 -15.149 1.00 96.38 92 THR A C 1
ATOM 712 O O . THR A 1 92 ? 10.082 1.512 -15.718 1.00 96.38 92 THR A O 1
ATOM 715 N N . TYR A 1 93 ? 9.549 3.268 -14.421 1.00 96.50 93 TYR A N 1
ATOM 716 C CA . TYR A 1 93 ? 8.177 2.837 -14.214 1.00 96.50 93 TYR A CA 1
ATOM 717 C C . TYR A 1 93 ? 7.203 4.001 -14.122 1.00 96.50 93 TYR A C 1
ATOM 719 O O . TYR A 1 93 ? 7.578 5.153 -13.922 1.00 96.50 93 TYR A O 1
ATOM 727 N N . ARG A 1 94 ? 5.930 3.675 -14.292 1.00 96.25 94 ARG A N 1
ATOM 728 C CA . ARG A 1 94 ? 4.788 4.572 -14.133 1.00 96.25 94 ARG A CA 1
ATOM 729 C C . ARG A 1 94 ? 3.804 3.948 -13.158 1.00 96.25 94 ARG A C 1
ATOM 731 O O . ARG A 1 94 ? 3.677 2.723 -13.121 1.00 96.25 94 ARG A O 1
ATOM 738 N N . LEU A 1 95 ? 3.116 4.790 -12.398 1.00 96.31 95 LEU A N 1
ATOM 739 C CA . LEU A 1 95 ? 2.108 4.370 -11.431 1.00 96.31 95 LEU A CA 1
ATOM 740 C C . LEU A 1 95 ? 0.707 4.615 -11.990 1.00 96.31 95 LEU A C 1
ATOM 742 O O . LEU A 1 95 ? 0.431 5.689 -12.529 1.00 96.31 95 LEU A O 1
ATOM 746 N N . LEU A 1 96 ? -0.189 3.636 -11.844 1.00 94.25 96 LEU A N 1
ATOM 747 C CA . LEU A 1 96 ? -1.591 3.793 -12.253 1.00 94.25 96 LEU A CA 1
ATOM 748 C C . LEU A 1 96 ? -2.278 4.942 -11.502 1.00 94.25 96 LEU A C 1
ATOM 750 O O . LEU A 1 96 ? -2.997 5.732 -12.115 1.00 94.25 96 LEU A O 1
ATOM 754 N N . SER A 1 97 ? -2.011 5.067 -10.201 1.00 92.19 97 SER A N 1
ATOM 755 C CA . SER A 1 97 ? -2.571 6.104 -9.326 1.00 92.19 97 SER A CA 1
ATOM 756 C C . SER A 1 97 ? -2.150 7.529 -9.703 1.00 92.19 97 SER A C 1
ATOM 758 O O . SER A 1 97 ? -2.847 8.483 -9.366 1.00 92.19 97 SER A O 1
ATOM 760 N N . GLU A 1 98 ? -1.074 7.688 -10.475 1.00 93.94 98 GLU A N 1
ATOM 761 C CA . GLU A 1 98 ? -0.633 8.977 -11.021 1.00 93.94 98 GLU A CA 1
ATOM 762 C C . GLU A 1 98 ? -1.116 9.219 -12.465 1.00 93.94 98 GLU A C 1
ATOM 764 O O . GLU A 1 98 ? -0.692 10.163 -13.130 1.00 93.94 98 GLU A O 1
ATOM 769 N N . GLY A 1 99 ? -2.009 8.367 -12.977 1.00 91.38 99 GLY A N 1
ATOM 770 C CA . GLY A 1 99 ? -2.529 8.449 -14.343 1.00 91.38 99 GLY A CA 1
ATOM 771 C C . GLY A 1 99 ? -1.656 7.756 -15.391 1.00 91.38 99 GLY A C 1
ATOM 772 O O . GLY A 1 99 ? -1.925 7.885 -16.592 1.00 91.38 99 GLY A O 1
ATOM 773 N N . GLY A 1 100 ? -0.644 6.998 -14.959 1.00 91.19 100 GLY A N 1
ATOM 774 C CA . GLY A 1 100 ? 0.232 6.223 -15.822 1.00 91.19 100 GLY A CA 1
ATOM 775 C C . GLY A 1 100 ? -0.517 5.074 -16.493 1.00 91.19 100 GLY A C 1
ATOM 776 O O . GLY A 1 100 ? -0.764 4.043 -15.884 1.00 91.19 100 GLY A O 1
ATOM 777 N N . THR A 1 101 ? -0.813 5.182 -17.784 1.00 87.38 101 THR A N 1
ATOM 778 C CA . THR A 1 101 ? -1.468 4.139 -18.594 1.00 87.38 101 THR A CA 1
ATOM 779 C C . THR A 1 101 ? -0.636 3.792 -19.830 1.00 87.38 101 THR A C 1
ATOM 781 O O . THR A 1 101 ? 0.365 4.438 -20.130 1.00 87.38 101 THR A O 1
ATOM 784 N N . SER A 1 102 ? -1.049 2.780 -20.598 1.00 80.25 102 SER A N 1
ATOM 785 C CA . SER A 1 102 ? -0.409 2.479 -21.890 1.00 80.25 102 SER A CA 1
ATOM 786 C C . SER A 1 102 ? -0.472 3.660 -22.871 1.00 80.25 102 SER A C 1
ATOM 788 O O . SER A 1 102 ? 0.395 3.789 -23.737 1.00 80.25 102 SER A O 1
ATOM 790 N N . ARG A 1 103 ? -1.475 4.538 -22.712 1.00 83.81 103 ARG A N 1
ATOM 791 C CA . ARG A 1 103 ? -1.684 5.750 -23.518 1.00 83.81 103 ARG A CA 1
ATOM 792 C C . ARG A 1 103 ? -1.051 7.000 -22.904 1.00 83.81 103 ARG A C 1
ATOM 794 O O . ARG A 1 103 ? -0.679 7.900 -23.645 1.00 83.81 103 ARG A O 1
ATOM 801 N N . ASN A 1 104 ? -0.923 7.055 -21.578 1.00 84.88 104 ASN A N 1
ATOM 802 C CA . ASN A 1 104 ? -0.318 8.165 -20.844 1.00 84.88 104 ASN A CA 1
ATOM 803 C C . ASN A 1 104 ? 0.894 7.675 -20.045 1.00 84.88 104 ASN A C 1
ATOM 805 O O . ASN A 1 104 ? 0.742 7.115 -18.966 1.00 84.88 104 ASN A O 1
ATOM 809 N N . ARG A 1 105 ? 2.105 7.879 -20.566 1.00 80.00 105 ARG A N 1
ATOM 810 C CA . ARG A 1 105 ? 3.341 7.352 -19.959 1.00 80.00 105 ARG A CA 1
ATOM 811 C C . ARG A 1 105 ? 3.994 8.297 -18.938 1.00 80.00 105 ARG A C 1
ATOM 813 O O . ARG A 1 105 ? 5.188 8.174 -18.684 1.00 80.00 105 ARG A O 1
ATOM 820 N N . GLY A 1 106 ? 3.238 9.246 -18.389 1.00 81.62 106 GLY A N 1
ATOM 821 C CA . GLY A 1 106 ? 3.686 10.142 -17.322 1.00 81.62 106 GLY A CA 1
ATOM 822 C C . GLY A 1 106 ? 2.790 10.045 -16.080 1.00 81.62 106 GLY A C 1
ATOM 823 O O . GLY A 1 106 ? 1.621 9.682 -16.233 1.00 81.62 106 GLY A O 1
ATOM 824 N N . PRO A 1 107 ? 3.302 10.397 -14.884 1.00 88.12 107 PRO A N 1
ATOM 825 C CA . PRO A 1 107 ? 4.701 10.667 -14.540 1.00 88.12 107 PRO A CA 1
ATOM 826 C C . PRO A 1 107 ? 5.573 9.412 -14.643 1.00 88.12 107 PRO A C 1
ATOM 828 O O . PRO A 1 107 ? 5.095 8.283 -14.527 1.00 88.12 107 PRO A O 1
ATOM 831 N N . LYS A 1 108 ? 6.863 9.621 -14.907 1.00 92.88 108 LYS A N 1
ATOM 832 C CA . LYS A 1 108 ? 7.840 8.548 -15.084 1.00 92.88 108 LYS A CA 1
ATOM 833 C C . LYS A 1 108 ? 8.843 8.581 -13.938 1.00 92.88 108 LYS A C 1
ATOM 835 O O . LYS A 1 108 ? 9.508 9.592 -13.731 1.00 92.88 108 LYS A O 1
ATOM 840 N N . HIS A 1 109 ? 8.968 7.460 -13.243 1.00 96.12 109 HIS A N 1
ATOM 841 C CA . HIS A 1 109 ? 9.893 7.239 -12.140 1.00 96.12 109 HIS A CA 1
ATOM 842 C C . HIS A 1 109 ? 11.115 6.461 -12.610 1.00 96.12 109 HIS A C 1
ATOM 844 O O . HIS A 1 109 ? 11.042 5.670 -13.555 1.00 96.12 109 HIS A O 1
ATOM 850 N N . ILE A 1 110 ? 12.238 6.679 -11.935 1.00 97.12 110 ILE A N 1
ATOM 851 C CA . ILE A 1 110 ? 13.484 5.944 -12.152 1.00 97.12 110 ILE A CA 1
ATOM 852 C C . ILE A 1 110 ? 13.640 4.976 -10.984 1.00 97.12 110 ILE A C 1
ATOM 854 O O . ILE A 1 110 ? 13.529 5.380 -9.827 1.00 97.12 110 ILE A O 1
ATOM 858 N N . SER A 1 111 ? 13.861 3.702 -11.291 1.00 97.00 111 SER A N 1
ATOM 859 C CA . SER A 1 111 ? 14.151 2.705 -10.267 1.00 97.00 111 SER A CA 1
ATOM 860 C C . SER A 1 111 ? 15.553 2.913 -9.702 1.00 97.00 111 SER A C 1
ATOM 862 O O . SER A 1 111 ? 16.475 3.282 -10.431 1.00 97.00 111 SER A O 1
ATOM 864 N N . GLU A 1 112 ? 15.732 2.639 -8.415 1.00 97.50 112 GLU A N 1
ATOM 865 C CA . GLU A 1 112 ? 17.061 2.618 -7.806 1.00 97.50 112 GLU A CA 1
ATOM 866 C C . GLU A 1 112 ? 17.894 1.446 -8.340 1.00 97.50 112 GLU A C 1
ATOM 868 O O . GLU A 1 112 ? 17.365 0.434 -8.811 1.00 97.50 112 GLU A O 1
ATOM 873 N N . GLU A 1 113 ? 19.216 1.567 -8.248 1.00 94.25 113 GLU A N 1
ATOM 874 C CA . GLU A 1 113 ? 20.107 0.452 -8.550 1.00 94.25 113 GLU A CA 1
ATOM 875 C C . GLU A 1 113 ?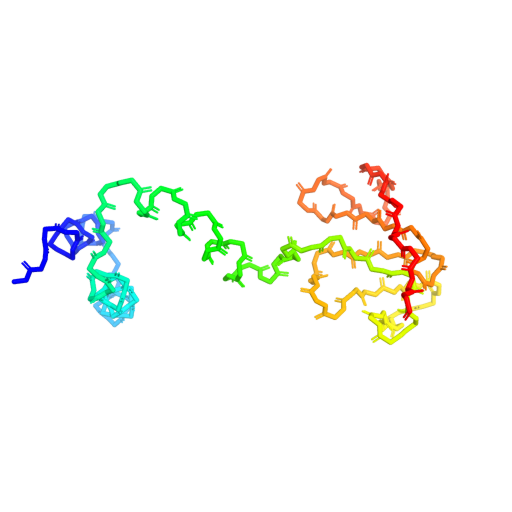 19.948 -0.653 -7.501 1.00 94.25 113 GLU A C 1
ATOM 877 O O . GLU A 1 113 ? 19.986 -0.404 -6.292 1.00 94.25 113 GLU A O 1
ATOM 882 N N . ALA A 1 114 ? 19.767 -1.887 -7.973 1.00 88.62 114 ALA A N 1
ATOM 883 C CA . ALA A 1 114 ? 19.852 -3.061 -7.118 1.00 88.62 114 ALA A CA 1
ATOM 884 C C . ALA A 1 114 ? 21.256 -3.142 -6.490 1.00 88.62 114 ALA A C 1
ATOM 886 O O . ALA A 1 114 ? 22.258 -2.997 -7.191 1.00 88.62 114 ALA A O 1
ATOM 887 N N . LYS A 1 115 ? 21.313 -3.340 -5.170 1.00 76.12 115 LYS A N 1
ATOM 888 C CA . LYS A 1 115 ? 22.566 -3.527 -4.424 1.00 76.12 115 LYS A CA 1
ATOM 889 C C . LYS A 1 115 ? 23.030 -4.973 -4.451 1.00 76.12 115 LYS A C 1
ATOM 891 O O . LYS A 1 115 ? 22.147 -5.859 -4.464 1.00 76.12 115 LYS A O 1
#

pLDDT: mean 93.85, std 5.21, range [64.25, 98.19]

Sequence (115 aa):
MSNLVEHARRELELLGEEPQTVQGYLNVVQAFADMGHSGGSASVAIPVIHDLLQFKNLRPLTNSPEEWVNVADALWQNKRNSEAFSDDGGKTYRLLSEGGTSRNRGPKHISEEAK

Foldseek 3Di:
DDPQLVVLLVVCVVVVDDPVVSVVVSVVSVVVVVVVDDPVVCVVVVVVVVCVVQLHDPDFAALPLVQWDDPDDQKIAGPSHRQWIGSHSQQKTDGVVQVPDPVRNPDIGGGHHDD

InterPro domains:
  IPR057383 Type I Thoeris inhibitor Tad3 [PF25185] (2-102)

Secondary structure (DSSP, 8-state):
--HHHHHHHHHHHHHT--HHHHHHHHHHHHHHHHT---HHHHHHHHHHHHHHHTT--SSPPB--GGGEEEEETTEEEESS-TTEEESSSSSEEEEGGGT--SS---S-EEPBPP-

Organism: NCBI:txid2714935

Radius of gyration: 18.88 Å; chains: 1; bounding box: 48×21×49 Å